Protein AF-A0A1H0LM08-F1 (afdb_monomer_lite)

InterPro domains:
  IPR018958 Knr4/Smi1-like domain [PF09346] (2-55)
  IPR037883 Knr4/Smi1-like domain superfamily [G3DSA:3.40.1580.10] (1-74)
  IPR037883 Knr4/Smi1-like domain superfamily [SSF160631] (2-68)

Radius of gyration: 22.12 Å; chains: 1; bounding box: 43×46×59 Å

Sequence (174 aa):
MIKEWDLLQNILVFNGEGNAWFVLDYSSEPPHVIYIEADSKEVIKVAASFEEFLKKLTYKELSQEYEKDSWSKEEAETIFLGQEEFLIEEVLLSYQDTEDIEWYLAKLLQLTEHSSLLVREAVAS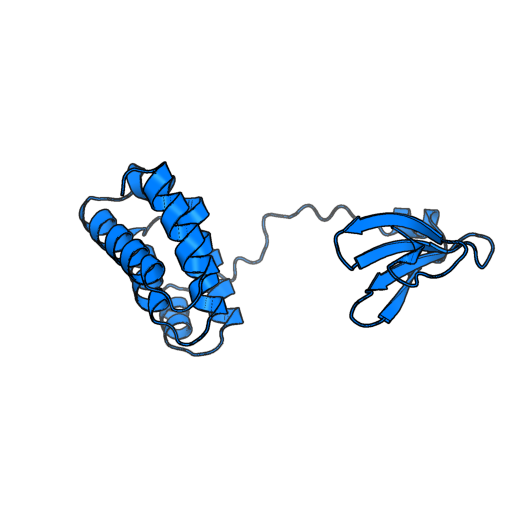VIGVKTEYFLYESPEPSLKILNGIINNLSRDKSKDIRREMKEVKEQYDL

Foldseek 3Di:
DVVVLPDDPQWDFDDDDDQKTWIFHVPDPPTFIWIAGSVVRDIGGDGPHPVRVVVPDDPPPVPVPPVLPVQDVVNLVVVLVDDPLVVVLSSLVSCLPPPPLQSSLVSLLSQLPPPDPSSVVSSLVSCLVCVVVCVVNPDPVSVVSNVSNLVSQCVDPDPVSVVSSVVSCVVPVD

Organism: Halobacillus aidingensis (NCBI:txid240303)

Structure (mmCIF, N/CA/C/O backbone):
data_AF-A0A1H0LM08-F1
#
_entry.id   AF-A0A1H0LM08-F1
#
loop_
_atom_site.group_PDB
_atom_site.id
_atom_site.type_symbol
_atom_site.label_atom_id
_atom_site.label_alt_id
_atom_site.label_comp_id
_atom_site.label_asym_id
_atom_site.label_entity_id
_atom_site.label_seq_id
_atom_site.pdbx_PDB_ins_code
_atom_site.Cartn_x
_atom_site.Cartn_y
_atom_site.Cartn_z
_atom_site.occupancy
_atom_site.B_iso_or_equiv
_atom_site.auth_seq_id
_atom_site.auth_comp_id
_atom_site.auth_asym_id
_atom_site.auth_atom_id
_atom_site.pdbx_PDB_model_num
ATOM 1 N N . MET A 1 1 ? 7.128 -26.203 -16.963 1.00 52.22 1 MET A N 1
ATOM 2 C CA . MET A 1 1 ? 7.794 -24.889 -16.878 1.00 52.22 1 MET A CA 1
ATOM 3 C C . MET A 1 1 ? 7.891 -24.209 -18.244 1.00 52.22 1 MET A C 1
ATOM 5 O O . MET A 1 1 ? 6.901 -23.599 -18.579 1.00 52.22 1 MET A O 1
ATOM 9 N N . ILE A 1 2 ? 8.909 -24.344 -19.114 1.00 51.88 2 ILE A N 1
ATOM 10 C CA . ILE A 1 2 ? 8.955 -23.545 -20.384 1.00 51.88 2 ILE A CA 1
ATOM 11 C C . ILE A 1 2 ? 7.781 -23.821 -21.360 1.00 51.88 2 ILE A C 1
ATOM 13 O O . ILE A 1 2 ? 7.297 -22.911 -22.021 1.00 51.88 2 ILE A O 1
ATOM 17 N N . LYS A 1 3 ? 7.272 -25.061 -21.424 1.00 54.06 3 LYS A N 1
ATOM 18 C CA . LYS A 1 3 ? 6.145 -25.435 -22.308 1.00 54.06 3 LYS A CA 1
ATOM 19 C C . LYS A 1 3 ? 4.774 -24.890 -21.887 1.00 54.06 3 LYS A C 1
ATOM 21 O O . LYS A 1 3 ? 3.864 -24.914 -22.703 1.00 54.06 3 LYS A O 1
ATOM 26 N N . GLU A 1 4 ? 4.606 -24.469 -20.636 1.00 54.06 4 GLU A N 1
ATOM 27 C CA . GLU A 1 4 ? 3.304 -24.008 -20.121 1.00 54.06 4 GLU A CA 1
ATOM 28 C C . GLU A 1 4 ? 2.999 -22.557 -20.517 1.00 54.06 4 GLU A C 1
ATOM 30 O O . GLU A 1 4 ? 1.843 -22.155 -20.476 1.00 54.06 4 GLU A O 1
ATOM 35 N N . TRP A 1 5 ? 4.014 -21.811 -20.964 1.00 64.88 5 TRP A N 1
ATOM 36 C CA . TRP A 1 5 ? 3.935 -20.376 -21.256 1.00 64.88 5 TRP A CA 1
ATOM 37 C C . TRP A 1 5 ? 4.063 -20.034 -22.749 1.00 64.88 5 TRP A C 1
ATOM 39 O O . TRP A 1 5 ? 4.171 -18.865 -23.091 1.00 64.88 5 TRP A O 1
ATOM 49 N N . ASP A 1 6 ? 4.082 -21.041 -23.636 1.00 66.88 6 ASP A N 1
ATOM 50 C CA . ASP A 1 6 ? 4.212 -20.878 -25.101 1.00 66.88 6 ASP A CA 1
ATOM 51 C C . ASP A 1 6 ? 5.376 -19.955 -25.532 1.00 66.88 6 ASP A C 1
ATOM 53 O O . ASP A 1 6 ? 5.289 -19.190 -26.491 1.00 66.88 6 ASP A O 1
ATOM 57 N N . LEU A 1 7 ? 6.483 -20.000 -24.784 1.00 67.81 7 LEU A N 1
ATOM 58 C CA . LEU A 1 7 ? 7.645 -19.150 -25.030 1.00 67.81 7 LEU A CA 1
ATOM 59 C C . LEU A 1 7 ? 8.371 -19.539 -26.326 1.00 67.81 7 LEU A C 1
ATOM 61 O O . LEU A 1 7 ? 8.389 -20.705 -26.735 1.00 67.81 7 LEU A O 1
ATOM 65 N N . LEU A 1 8 ? 9.026 -18.544 -26.937 1.00 70.44 8 LEU A N 1
ATOM 66 C CA . LEU A 1 8 ? 9.852 -18.709 -28.135 1.00 70.44 8 LEU A CA 1
ATOM 67 C C . LEU A 1 8 ? 10.870 -19.849 -27.960 1.00 70.44 8 LEU A C 1
ATOM 69 O O . LEU A 1 8 ? 11.456 -20.042 -26.895 1.00 70.44 8 LEU A O 1
ATOM 73 N N . GLN A 1 9 ? 11.104 -20.612 -29.028 1.00 79.88 9 GLN A N 1
ATOM 74 C CA . GLN A 1 9 ? 12.171 -21.614 -29.048 1.00 79.88 9 GLN A CA 1
ATOM 75 C C . GLN A 1 9 ? 13.537 -20.938 -29.221 1.00 79.88 9 GLN A C 1
ATOM 77 O O . GLN A 1 9 ? 13.621 -19.840 -29.759 1.00 79.88 9 GLN A O 1
ATOM 82 N N . ASN A 1 10 ? 14.610 -21.625 -28.816 1.00 87.88 10 ASN A N 1
ATOM 83 C CA . ASN A 1 10 ? 15.996 -21.140 -28.899 1.00 87.88 10 ASN A CA 1
ATOM 84 C C . ASN A 1 10 ? 16.290 -19.913 -28.025 1.00 87.88 10 ASN A C 1
ATOM 86 O O . ASN A 1 10 ? 17.084 -19.058 -28.404 1.00 87.88 10 ASN A O 1
ATOM 90 N N . ILE A 1 11 ? 15.684 -19.848 -26.840 1.00 90.06 11 ILE A N 1
ATOM 91 C CA . ILE A 1 11 ? 15.966 -18.796 -25.864 1.00 90.06 11 ILE A CA 1
ATOM 92 C C . ILE A 1 11 ? 16.648 -19.347 -24.607 1.00 90.06 11 ILE A C 1
ATOM 94 O O . ILE A 1 11 ? 16.398 -20.483 -24.199 1.00 90.06 11 ILE A O 1
ATOM 98 N N . LEU A 1 12 ? 17.474 -18.523 -23.964 1.00 91.62 12 LEU A N 1
ATOM 99 C CA . LEU A 1 12 ? 17.984 -18.743 -22.609 1.00 91.62 12 LEU A CA 1
ATOM 100 C C . LEU A 1 12 ? 17.490 -17.614 -21.705 1.00 91.62 12 LEU A C 1
ATOM 102 O O . LEU A 1 12 ? 17.895 -16.465 -21.868 1.00 91.62 12 LEU A O 1
ATOM 106 N N . VAL A 1 13 ? 16.643 -17.944 -20.733 1.00 90.88 13 VAL A N 1
ATOM 107 C CA . VAL A 1 13 ? 16.221 -16.996 -19.694 1.00 90.88 13 VAL A CA 1
ATOM 108 C C . VAL A 1 13 ? 17.381 -16.781 -18.728 1.00 90.88 13 VAL A C 1
ATOM 110 O O . VAL A 1 13 ? 17.916 -17.752 -18.193 1.00 90.88 13 VAL A O 1
ATOM 113 N N . PHE A 1 14 ? 17.767 -15.527 -18.496 1.00 92.19 14 PHE A N 1
ATOM 114 C CA . PHE A 1 14 ? 18.832 -15.193 -17.541 1.00 92.19 14 PHE A CA 1
ATOM 115 C C . PHE A 1 14 ? 18.366 -14.265 -16.414 1.00 92.19 14 PHE A C 1
ATOM 117 O O . PHE A 1 14 ? 19.070 -14.129 -15.415 1.00 92.19 14 PHE A O 1
ATOM 124 N N . ASN A 1 15 ? 17.188 -13.647 -16.544 1.00 90.62 15 ASN A N 1
ATOM 125 C CA . ASN A 1 15 ? 16.548 -12.871 -15.487 1.00 90.62 15 ASN A CA 1
ATOM 126 C C . ASN A 1 15 ? 15.032 -12.783 -15.735 1.00 90.62 15 ASN A C 1
ATOM 128 O O . ASN A 1 15 ? 14.606 -12.704 -16.884 1.00 90.62 15 ASN A O 1
ATOM 132 N N . GLY A 1 16 ? 14.226 -12.805 -14.676 1.00 86.12 16 GLY A N 1
ATOM 133 C CA . GLY A 1 16 ? 12.776 -12.622 -14.760 1.00 86.12 16 GLY A CA 1
ATOM 134 C C . GLY A 1 16 ? 12.025 -13.274 -13.603 1.00 86.12 16 GLY A C 1
ATOM 135 O O . GLY A 1 16 ? 12.542 -14.187 -12.959 1.00 86.12 16 GLY A O 1
ATOM 136 N N . GLU A 1 17 ? 10.804 -12.804 -13.367 1.00 79.81 17 GLU A N 1
ATOM 137 C CA . GLU A 1 17 ? 9.865 -13.301 -12.358 1.00 79.81 17 GLU A CA 1
ATOM 138 C C . GLU A 1 17 ? 8.433 -13.171 -12.899 1.00 79.81 17 GLU A C 1
ATOM 140 O O . GLU A 1 17 ? 8.135 -12.271 -13.685 1.00 79.81 17 GLU A O 1
ATOM 145 N N . GLY A 1 18 ? 7.540 -14.079 -12.498 1.00 83.94 18 GLY A N 1
ATOM 146 C CA . GLY A 1 18 ? 6.141 -14.038 -12.924 1.00 83.94 18 GLY A CA 1
ATOM 147 C C . GLY A 1 18 ? 5.999 -14.196 -14.437 1.00 83.94 18 GLY A C 1
ATOM 148 O O . GLY A 1 18 ? 6.413 -15.223 -14.968 1.00 83.94 18 GLY A O 1
ATOM 149 N N . ASN A 1 19 ? 5.421 -13.183 -15.091 1.00 85.06 19 ASN A N 1
ATOM 150 C CA . ASN A 1 19 ? 5.077 -13.167 -16.519 1.00 85.06 19 ASN A CA 1
ATOM 151 C C . ASN A 1 19 ? 6.078 -12.377 -17.387 1.00 85.06 19 ASN A C 1
ATOM 153 O O . ASN A 1 19 ? 5.875 -12.251 -18.593 1.00 85.06 19 ASN A O 1
ATOM 157 N N . ALA A 1 20 ? 7.174 -11.888 -16.794 1.00 89.94 20 ALA A N 1
ATOM 158 C CA . ALA A 1 20 ? 8.137 -11.007 -17.444 1.00 89.94 20 ALA A CA 1
ATOM 159 C C . ALA A 1 20 ? 9.567 -11.561 -17.380 1.00 89.94 20 ALA A C 1
ATOM 161 O O . ALA A 1 20 ? 10.082 -11.867 -16.299 1.00 89.94 20 ALA A O 1
ATOM 162 N N . TRP A 1 21 ? 10.255 -11.636 -18.526 1.00 92.62 21 TRP A N 1
ATOM 163 C CA . TRP A 1 21 ? 11.616 -12.185 -18.594 1.00 92.62 21 TRP A CA 1
ATOM 164 C C . TRP A 1 21 ? 12.538 -11.438 -19.553 1.00 92.62 21 TRP A C 1
ATOM 166 O O . TRP A 1 21 ? 12.173 -11.127 -20.684 1.00 92.62 21 TRP A O 1
ATOM 176 N N . PHE A 1 22 ? 13.793 -11.269 -19.136 1.00 94.19 22 PHE A N 1
ATOM 177 C CA . PHE A 1 22 ? 14.918 -11.012 -20.026 1.00 94.19 22 PHE A CA 1
ATOM 178 C C . PHE A 1 22 ? 15.540 -12.330 -20.482 1.00 94.19 22 PHE A C 1
ATOM 180 O O . PHE A 1 22 ? 15.921 -13.194 -19.677 1.00 94.19 22 PHE A O 1
ATOM 187 N N . VAL A 1 23 ? 15.679 -12.474 -21.797 1.00 94.62 23 VAL A N 1
ATOM 188 C CA . VAL A 1 23 ? 16.182 -13.700 -22.414 1.00 94.62 23 VAL A CA 1
ATOM 189 C C . VAL A 1 23 ? 17.213 -13.394 -23.497 1.00 94.62 23 VAL A C 1
ATOM 191 O O . VAL A 1 23 ? 17.195 -12.340 -24.135 1.00 94.62 23 VAL A O 1
ATOM 194 N N . LEU A 1 24 ? 18.127 -14.338 -23.702 1.00 95.38 24 LEU A N 1
ATOM 195 C CA . LEU A 1 24 ? 18.995 -14.392 -24.870 1.00 95.38 24 LEU A CA 1
ATOM 196 C C . LEU A 1 24 ? 18.285 -15.170 -25.969 1.00 95.38 24 LEU A C 1
ATOM 198 O O . LEU A 1 24 ? 17.961 -16.336 -25.767 1.00 95.38 24 LEU A O 1
ATOM 202 N N . ASP A 1 25 ? 18.069 -14.534 -27.113 1.00 94.25 25 ASP A N 1
ATOM 203 C CA . ASP A 1 25 ? 17.498 -15.141 -28.309 1.00 94.25 25 ASP A CA 1
ATOM 204 C C . ASP A 1 25 ? 18.608 -15.613 -29.258 1.00 94.25 25 ASP A C 1
ATOM 206 O O . ASP A 1 25 ? 19.362 -14.805 -29.808 1.00 94.25 25 ASP A O 1
ATOM 210 N N . TYR A 1 26 ? 18.691 -16.931 -29.450 1.00 93.25 26 TYR A N 1
ATOM 211 C CA . TYR A 1 26 ? 19.644 -17.609 -30.332 1.00 93.25 26 TYR A CA 1
ATOM 212 C C . TYR A 1 26 ? 19.095 -17.841 -31.747 1.00 93.25 26 TYR A C 1
ATOM 214 O O . TYR A 1 26 ? 19.659 -18.630 -32.506 1.00 93.25 26 TYR A O 1
ATOM 222 N N . SER A 1 27 ? 18.014 -17.162 -32.142 1.00 89.31 27 SER A N 1
ATOM 223 C CA . SER A 1 27 ? 17.527 -17.170 -33.527 1.00 89.31 27 SER A CA 1
ATOM 224 C C . SER A 1 27 ? 18.538 -16.592 -34.536 1.00 89.31 27 SER A C 1
ATOM 226 O O . SER A 1 27 ? 18.419 -16.835 -35.739 1.00 89.31 27 SER A O 1
ATOM 228 N N . SER A 1 28 ? 19.560 -15.871 -34.060 1.00 85.00 28 SER A N 1
ATOM 229 C CA . SER A 1 28 ? 20.660 -15.310 -34.851 1.00 85.00 28 SER A CA 1
ATOM 230 C C . SER A 1 28 ? 21.986 -15.296 -34.081 1.00 85.00 28 SER A C 1
ATOM 232 O O . SER A 1 28 ? 22.000 -15.425 -32.858 1.00 85.00 28 SER A O 1
ATOM 234 N N . GLU A 1 29 ? 23.097 -15.065 -34.788 1.00 88.81 29 GLU A N 1
ATOM 235 C CA . GLU A 1 29 ? 24.437 -14.948 -34.203 1.00 88.81 29 GLU A CA 1
ATOM 236 C C . GLU A 1 29 ? 25.041 -13.547 -34.456 1.00 88.81 29 GLU A C 1
ATOM 238 O O . GLU A 1 29 ? 25.075 -13.112 -35.612 1.00 88.81 29 GLU A O 1
ATOM 243 N N . PRO A 1 30 ? 25.523 -12.826 -33.418 1.00 87.88 30 PRO A N 1
ATOM 244 C CA . PRO A 1 30 ? 25.469 -13.177 -31.992 1.00 87.88 30 PRO A CA 1
ATOM 245 C C . PRO A 1 30 ? 24.027 -13.151 -31.436 1.00 87.88 30 PRO A C 1
ATOM 247 O O . PRO A 1 30 ? 23.164 -12.490 -32.018 1.00 87.88 30 PRO A O 1
ATOM 250 N N . PRO A 1 31 ? 23.747 -13.854 -30.320 1.00 94.12 31 PRO A N 1
ATOM 251 C CA . PRO A 1 31 ? 22.416 -13.861 -29.724 1.00 94.12 31 PRO A CA 1
ATOM 252 C C . PRO A 1 31 ? 22.027 -12.464 -29.233 1.00 94.12 31 PRO A C 1
ATOM 254 O O . PRO A 1 31 ? 22.825 -11.762 -28.602 1.00 94.12 31 PRO A O 1
ATOM 257 N N . HIS A 1 32 ? 20.786 -12.077 -29.508 1.00 95.44 32 HIS A N 1
ATOM 258 C CA . HIS A 1 32 ? 20.221 -10.794 -29.099 1.00 95.44 32 HIS A CA 1
ATOM 259 C C . HIS A 1 32 ? 19.634 -10.885 -27.686 1.00 95.44 32 HIS A C 1
ATOM 261 O O . HIS A 1 32 ? 19.201 -11.953 -27.264 1.00 95.44 32 HIS A O 1
ATOM 267 N N . VAL A 1 33 ? 19.562 -9.764 -26.965 1.00 96.69 33 VAL A N 1
ATOM 268 C CA . VAL A 1 33 ? 18.804 -9.701 -25.704 1.00 96.69 33 VAL A CA 1
ATOM 269 C C . VAL A 1 33 ? 17.411 -9.168 -26.004 1.00 96.69 33 VAL A C 1
ATOM 271 O O . VAL A 1 33 ? 17.281 -8.085 -26.585 1.00 96.69 33 VAL A O 1
ATOM 274 N N . ILE A 1 34 ? 16.384 -9.910 -25.598 1.00 95.12 34 ILE A N 1
ATOM 275 C CA . ILE A 1 34 ? 14.983 -9.503 -25.712 1.00 95.12 34 ILE A CA 1
ATOM 276 C C . ILE A 1 34 ? 14.299 -9.555 -24.343 1.00 95.12 34 ILE A C 1
ATOM 278 O O . ILE A 1 34 ? 14.711 -10.305 -23.456 1.00 95.12 34 ILE A O 1
ATOM 282 N N . TYR A 1 35 ? 13.261 -8.747 -24.189 1.00 94.50 35 TYR A N 1
ATOM 283 C CA . TYR A 1 35 ? 12.337 -8.780 -23.064 1.00 94.50 35 TYR A CA 1
ATOM 284 C C . TYR A 1 35 ? 10.997 -9.335 -23.547 1.00 94.50 35 TYR A C 1
ATOM 286 O O . TYR A 1 35 ? 10.535 -8.953 -24.625 1.00 94.50 35 TYR A O 1
ATOM 294 N N . ILE A 1 36 ? 10.417 -10.255 -22.781 1.00 91.88 36 ILE A N 1
ATOM 295 C CA . ILE A 1 36 ? 9.143 -10.912 -23.074 1.00 91.88 36 ILE A CA 1
ATOM 296 C C . ILE A 1 36 ? 8.186 -10.628 -21.921 1.00 91.88 36 ILE A C 1
ATOM 298 O O . ILE A 1 36 ? 8.513 -10.956 -20.782 1.00 91.88 36 ILE A O 1
ATOM 302 N N . GLU A 1 37 ? 7.010 -10.093 -22.240 1.00 91.00 37 GLU A N 1
ATOM 303 C CA . GLU A 1 37 ? 5.872 -9.962 -21.325 1.00 91.00 37 GLU A CA 1
ATOM 304 C C . GLU A 1 37 ? 4.752 -10.903 -21.795 1.00 91.00 37 GLU A C 1
ATOM 306 O O . GLU A 1 37 ? 4.172 -10.712 -22.869 1.00 91.00 37 GLU A O 1
ATOM 311 N N . ALA A 1 38 ? 4.480 -11.966 -21.035 1.00 82.06 38 ALA A N 1
ATOM 312 C CA . ALA A 1 38 ? 3.551 -13.023 -21.441 1.00 82.06 38 ALA A CA 1
ATOM 313 C C . ALA A 1 38 ? 2.095 -12.550 -21.496 1.00 82.06 38 ALA A C 1
ATOM 315 O O . ALA A 1 38 ? 1.357 -13.000 -22.379 1.00 82.06 38 ALA A O 1
ATOM 316 N N . ASP A 1 39 ? 1.683 -11.643 -20.607 1.00 82.81 39 ASP A N 1
ATOM 317 C CA . ASP A 1 39 ? 0.283 -11.208 -20.530 1.00 82.81 39 ASP A CA 1
ATOM 318 C C . ASP A 1 39 ? -0.109 -10.350 -21.739 1.00 82.81 39 ASP A C 1
ATOM 320 O O . ASP A 1 39 ? -1.170 -10.543 -22.341 1.00 82.81 39 ASP A O 1
ATOM 324 N N . SER A 1 40 ? 0.775 -9.435 -22.145 1.00 85.25 40 SER A N 1
ATOM 325 C CA . SER A 1 40 ? 0.583 -8.577 -23.320 1.00 85.25 40 SER A CA 1
ATOM 326 C C . SER A 1 40 ? 1.071 -9.217 -24.625 1.00 85.25 40 SER A C 1
ATOM 328 O O . SER A 1 40 ? 0.745 -8.725 -25.708 1.00 85.25 40 SER A O 1
ATOM 330 N N . LYS A 1 41 ? 1.829 -10.320 -24.538 1.00 82.50 41 LYS A N 1
ATOM 331 C CA . LYS A 1 41 ? 2.572 -10.950 -25.645 1.00 82.50 41 LYS A CA 1
ATOM 332 C C . LYS A 1 41 ? 3.567 -10.004 -26.315 1.00 82.50 41 LYS A C 1
ATOM 334 O O . LYS A 1 41 ? 3.870 -10.148 -27.503 1.00 82.50 41 LYS A O 1
ATOM 339 N N . GLU A 1 42 ? 4.055 -9.021 -25.571 1.00 87.62 42 GLU A N 1
ATOM 340 C CA . GLU A 1 42 ? 5.020 -8.063 -26.078 1.00 87.62 42 GLU A CA 1
ATOM 341 C C . GLU A 1 42 ? 6.423 -8.675 -26.089 1.00 87.62 42 GLU A C 1
ATOM 343 O O . GLU A 1 42 ? 6.856 -9.319 -25.132 1.00 87.62 42 GLU A O 1
ATOM 348 N N . VAL A 1 43 ? 7.136 -8.469 -27.198 1.00 91.25 43 VAL A N 1
ATOM 349 C CA . VAL A 1 43 ? 8.534 -8.876 -27.355 1.00 91.25 43 VAL A CA 1
ATOM 350 C C . VAL A 1 43 ? 9.342 -7.666 -27.794 1.00 91.25 43 VAL A C 1
ATOM 352 O O . VAL A 1 43 ? 9.186 -7.167 -28.910 1.00 91.25 43 VAL A O 1
ATOM 355 N N . ILE A 1 44 ? 10.227 -7.204 -26.916 1.00 93.69 44 ILE A N 1
ATOM 356 C CA . ILE A 1 44 ? 11.027 -5.995 -27.121 1.00 93.69 44 ILE A CA 1
ATOM 357 C C . ILE A 1 44 ? 12.481 -6.394 -27.336 1.00 93.69 44 ILE A C 1
ATOM 359 O O . ILE A 1 44 ? 13.074 -7.085 -26.509 1.00 93.69 44 ILE A O 1
ATOM 363 N N . LYS A 1 45 ? 13.101 -5.921 -28.422 1.00 94.06 45 LYS A N 1
ATOM 364 C CA . LYS A 1 45 ? 14.550 -6.063 -28.611 1.00 94.06 45 LYS A CA 1
ATOM 365 C C . LYS A 1 45 ? 15.286 -5.043 -27.742 1.00 94.06 45 LYS A C 1
ATOM 367 O O . LYS A 1 45 ? 15.202 -3.845 -27.991 1.0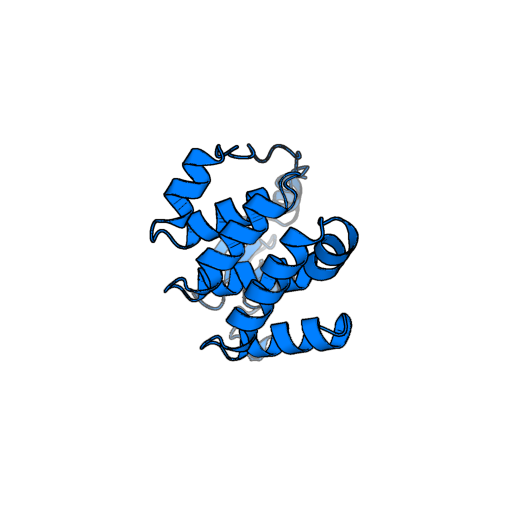0 94.06 45 LYS A O 1
ATOM 372 N N . VAL A 1 46 ? 16.038 -5.529 -26.758 1.00 95.50 46 VAL A N 1
ATOM 373 C CA . VAL A 1 46 ? 16.729 -4.705 -25.751 1.00 95.50 46 VAL A CA 1
ATOM 374 C C . VAL A 1 46 ? 18.156 -4.369 -26.192 1.00 95.50 46 VAL A C 1
ATOM 376 O O . VAL A 1 46 ? 18.612 -3.232 -26.050 1.00 95.50 46 VAL A O 1
ATOM 379 N N . ALA A 1 47 ? 18.878 -5.343 -26.751 1.00 96.06 47 ALA A N 1
ATOM 380 C CA . ALA A 1 47 ? 20.257 -5.153 -27.205 1.00 96.06 47 ALA A CA 1
ATOM 381 C C . ALA A 1 47 ? 20.628 -6.091 -28.358 1.00 96.06 47 ALA A C 1
ATOM 383 O O . ALA A 1 47 ? 20.050 -7.173 -28.511 1.00 96.06 47 ALA A O 1
ATOM 384 N N . ALA A 1 48 ? 21.618 -5.692 -29.166 1.00 95.44 48 ALA A N 1
ATOM 385 C CA . ALA A 1 48 ? 22.104 -6.502 -30.274 1.00 95.44 48 ALA A CA 1
ATOM 386 C C . ALA A 1 48 ? 23.062 -7.634 -29.830 1.00 95.44 48 ALA A C 1
ATOM 388 O O . ALA A 1 48 ? 23.389 -8.521 -30.612 1.00 95.44 48 ALA A O 1
ATOM 389 N N . SER A 1 49 ? 23.528 -7.616 -28.584 1.00 95.06 49 SER A N 1
ATOM 390 C CA . SER A 1 49 ? 24.312 -8.696 -27.987 1.00 95.06 49 SER A CA 1
ATOM 391 C C . SER A 1 49 ? 24.258 -8.621 -26.465 1.00 95.06 49 SER A C 1
ATOM 393 O O . SER A 1 49 ? 23.909 -7.582 -25.896 1.00 95.06 49 SER A O 1
ATOM 395 N N . PHE A 1 50 ? 24.656 -9.702 -25.788 1.00 94.38 50 PHE A N 1
ATOM 396 C CA . PHE A 1 50 ? 24.807 -9.677 -24.331 1.00 94.38 50 PHE A CA 1
ATOM 397 C C . PHE A 1 50 ? 25.867 -8.661 -23.877 1.00 94.38 50 PHE A C 1
ATOM 399 O O . PHE A 1 50 ? 25.689 -7.983 -22.873 1.00 94.38 50 PHE A O 1
ATOM 406 N N . GLU A 1 51 ? 26.946 -8.490 -24.643 1.00 94.75 51 GLU A N 1
ATOM 407 C CA . GLU A 1 51 ? 27.980 -7.497 -24.336 1.00 94.75 51 GLU A CA 1
ATOM 408 C C . GLU A 1 51 ? 27.441 -6.060 -24.422 1.00 94.75 51 GLU A C 1
ATOM 410 O O . GLU A 1 51 ? 27.729 -5.235 -23.556 1.00 94.75 51 GLU A O 1
ATOM 415 N N . GLU A 1 52 ? 26.637 -5.751 -25.445 1.00 94.94 52 GLU A N 1
ATOM 416 C CA . GLU A 1 52 ? 25.994 -4.440 -25.567 1.00 94.94 52 GLU A CA 1
ATOM 417 C C . GLU A 1 52 ? 25.002 -4.202 -24.424 1.00 94.94 52 GLU A C 1
ATOM 419 O O . GLU A 1 52 ? 24.960 -3.103 -23.871 1.00 94.94 52 GLU A O 1
ATOM 424 N N . PHE A 1 53 ? 24.244 -5.232 -24.039 1.00 94.88 53 PHE A N 1
ATOM 425 C CA . PHE A 1 53 ? 23.361 -5.174 -22.880 1.00 94.88 53 PHE A CA 1
ATOM 426 C C . PHE A 1 53 ? 24.137 -4.810 -21.610 1.00 94.88 53 PHE A C 1
ATOM 428 O O . PHE A 1 53 ? 23.803 -3.819 -20.966 1.00 94.88 53 PHE A O 1
ATOM 435 N N . LEU A 1 54 ? 25.226 -5.525 -21.304 1.00 93.44 54 LEU A N 1
ATOM 436 C CA . LEU A 1 54 ? 26.064 -5.245 -20.132 1.00 93.44 54 LEU A CA 1
ATOM 437 C C . LEU A 1 54 ? 26.659 -3.829 -20.151 1.00 93.44 54 LEU A C 1
ATOM 439 O O . LEU A 1 54 ? 26.737 -3.190 -19.109 1.00 93.44 54 LEU A O 1
ATOM 443 N N . LYS A 1 55 ? 27.043 -3.308 -21.323 1.00 92.88 55 LYS A N 1
ATOM 444 C CA . LYS A 1 55 ? 27.547 -1.929 -21.469 1.00 92.88 55 LYS A CA 1
ATOM 445 C C . LYS A 1 55 ? 26.490 -0.863 -21.175 1.00 92.88 55 LYS A C 1
ATOM 447 O O . LYS A 1 55 ? 26.848 0.246 -20.791 1.00 92.88 55 LYS A O 1
ATOM 452 N N . LYS A 1 56 ? 25.212 -1.183 -21.390 1.00 87.62 56 LYS A N 1
ATOM 453 C CA . LYS A 1 56 ? 24.072 -0.304 -21.092 1.00 87.62 56 LYS A CA 1
ATOM 454 C C . LYS A 1 56 ? 23.531 -0.490 -19.678 1.00 87.62 56 LYS A C 1
ATOM 456 O O . LYS A 1 56 ? 22.754 0.352 -19.235 1.00 87.62 56 LYS A O 1
ATOM 461 N N . LEU A 1 57 ? 23.921 -1.555 -18.975 1.00 87.88 57 LEU A N 1
ATOM 462 C CA . LEU A 1 57 ? 23.588 -1.715 -17.566 1.00 87.88 57 LEU A CA 1
ATOM 463 C C . LEU A 1 57 ? 24.308 -0.638 -16.766 1.00 87.88 57 LEU A C 1
ATOM 465 O O . LEU A 1 57 ? 25.501 -0.716 -16.480 1.00 87.88 57 LEU A O 1
ATOM 469 N N . THR A 1 58 ? 23.556 0.380 -16.390 1.00 80.44 58 THR A N 1
ATOM 470 C CA . THR A 1 58 ? 24.004 1.369 -15.428 1.00 80.44 58 THR A CA 1
ATOM 471 C C . THR A 1 58 ? 23.520 0.941 -14.059 1.00 80.44 58 THR A C 1
ATOM 473 O O . THR A 1 58 ? 22.329 0.680 -13.875 1.00 80.44 58 THR A O 1
ATOM 476 N N . TYR A 1 59 ? 24.420 0.924 -13.081 1.00 71.81 59 TYR A N 1
ATOM 477 C CA . TYR A 1 59 ? 23.988 1.004 -11.698 1.00 71.81 59 TYR A CA 1
ATOM 478 C C . TYR A 1 59 ? 23.397 2.398 -11.517 1.00 71.81 59 TYR A C 1
ATOM 480 O O . TYR A 1 59 ? 24.122 3.385 -11.399 1.00 71.81 59 TYR A O 1
ATOM 488 N N . LYS A 1 60 ? 22.070 2.490 -11.570 1.00 56.84 60 LYS A N 1
ATOM 489 C CA . LYS A 1 60 ? 21.410 3.584 -10.885 1.00 56.84 60 LYS A CA 1
ATOM 490 C C . LYS A 1 60 ? 21.625 3.238 -9.418 1.00 56.84 60 LYS A C 1
ATOM 492 O O . LYS A 1 60 ? 20.970 2.331 -8.908 1.00 56.84 60 LYS A O 1
ATOM 497 N N . GLU A 1 61 ? 22.580 3.906 -8.758 1.00 44.50 61 GLU A N 1
ATOM 498 C CA . GLU A 1 61 ? 22.384 4.136 -7.329 1.00 44.50 61 GLU A CA 1
ATOM 499 C C . GLU A 1 61 ? 20.939 4.597 -7.251 1.00 44.50 61 GLU A C 1
ATOM 501 O O . GLU A 1 61 ? 20.559 5.521 -7.978 1.00 44.50 61 GLU A O 1
ATOM 506 N N . LEU A 1 62 ? 20.109 3.916 -6.463 1.00 44.88 62 LEU A N 1
ATOM 507 C CA . LEU A 1 62 ? 18.930 4.569 -5.929 1.00 44.88 62 LEU A CA 1
ATOM 508 C C . LEU A 1 62 ? 19.500 5.719 -5.095 1.00 44.88 62 LEU A C 1
ATOM 510 O O . LEU A 1 62 ? 19.628 5.611 -3.879 1.00 44.88 62 LEU A O 1
ATOM 514 N N . SER A 1 63 ? 19.968 6.775 -5.772 1.00 41.22 63 SER A N 1
ATOM 515 C CA . SER A 1 63 ? 20.186 8.069 -5.195 1.00 41.22 63 SER A CA 1
ATOM 516 C C . SER A 1 63 ? 18.887 8.279 -4.466 1.00 41.22 63 SER A C 1
ATOM 518 O O . SER A 1 63 ? 17.811 8.234 -5.062 1.00 41.22 63 SER A O 1
ATOM 520 N N . GLN A 1 64 ? 18.991 8.418 -3.157 1.00 39.09 64 GLN A N 1
ATOM 521 C CA . GLN A 1 64 ? 17.868 8.727 -2.289 1.00 39.09 64 GLN A CA 1
ATOM 522 C C . GLN A 1 64 ? 17.190 10.053 -2.692 1.00 39.09 64 GLN A C 1
ATOM 524 O O . GLN A 1 64 ? 16.243 10.476 -2.052 1.00 39.09 64 GLN A O 1
ATOM 529 N N . GLU A 1 65 ? 17.641 10.681 -3.777 1.00 37.62 65 GLU A N 1
ATOM 530 C CA . GLU A 1 65 ? 16.865 11.499 -4.694 1.00 37.62 65 GLU A CA 1
ATOM 531 C C . GLU A 1 65 ? 15.964 10.629 -5.607 1.00 37.62 65 GLU A C 1
ATOM 533 O O . GLU A 1 65 ? 16.124 10.579 -6.828 1.00 37.62 65 GLU A O 1
ATOM 538 N N . TYR A 1 66 ? 14.939 9.992 -5.035 1.00 44.97 66 TYR A N 1
ATOM 539 C CA . TYR A 1 66 ? 13.638 10.382 -5.571 1.00 44.97 66 TYR A CA 1
ATOM 540 C C . TYR A 1 66 ? 13.588 11.877 -5.265 1.00 44.97 66 TYR A C 1
ATOM 542 O O . TYR A 1 66 ? 13.899 12.256 -4.131 1.00 44.97 66 TYR A O 1
ATOM 550 N N . GLU A 1 67 ? 13.269 12.748 -6.222 1.00 42.91 67 GLU A N 1
ATOM 551 C CA . GLU A 1 67 ? 12.577 13.959 -5.793 1.00 42.91 67 GLU A CA 1
ATOM 552 C C . GLU A 1 67 ? 11.443 13.409 -4.932 1.00 42.91 67 GLU A C 1
ATOM 554 O O . GLU A 1 67 ? 10.529 12.761 -5.432 1.00 42.91 67 GLU A O 1
ATOM 559 N N . LYS A 1 68 ? 11.613 13.468 -3.604 1.00 50.69 68 LYS A N 1
ATOM 560 C CA . LYS A 1 68 ? 10.517 13.322 -2.680 1.00 50.69 68 LYS A CA 1
ATOM 561 C C . LYS A 1 68 ? 9.687 14.489 -3.140 1.00 50.69 68 LYS A C 1
ATOM 563 O O . LYS A 1 68 ? 10.036 15.619 -2.796 1.00 50.69 68 LYS A O 1
ATOM 568 N N . ASP A 1 69 ? 8.729 14.227 -4.025 1.00 51.25 69 ASP A N 1
ATOM 569 C CA . ASP A 1 69 ? 7.637 15.132 -4.281 1.00 51.25 69 ASP A CA 1
ATOM 570 C C . ASP A 1 69 ? 7.131 15.392 -2.876 1.00 51.25 69 ASP A C 1
ATOM 572 O O . ASP A 1 69 ? 6.590 14.534 -2.182 1.00 51.25 69 ASP A O 1
ATOM 576 N N . SER A 1 70 ? 7.607 16.495 -2.313 1.00 71.50 70 SER A N 1
ATOM 577 C CA . SER A 1 70 ? 7.471 16.752 -0.898 1.00 71.50 70 SER A CA 1
ATOM 578 C C . SER A 1 70 ? 6.136 17.433 -0.825 1.00 71.50 70 SER A C 1
ATOM 580 O O . SER A 1 70 ? 6.082 18.642 -0.609 1.00 71.50 70 SER A O 1
ATOM 582 N N . TRP A 1 71 ? 5.078 16.659 -1.079 1.00 88.06 71 TRP A N 1
ATOM 583 C CA . TRP A 1 71 ? 3.716 17.107 -0.891 1.00 88.06 71 TRP A CA 1
ATOM 584 C C . TRP A 1 71 ? 3.663 17.712 0.498 1.00 88.06 71 TRP A C 1
ATOM 586 O O . TRP A 1 71 ? 4.031 17.061 1.474 1.00 88.06 71 TRP A O 1
ATOM 596 N N . SER A 1 72 ? 3.258 18.966 0.598 1.00 93.31 72 SER A N 1
ATOM 597 C CA . SER A 1 72 ? 2.880 19.560 1.873 1.00 93.31 72 SER A CA 1
ATOM 598 C C . SER A 1 72 ? 1.729 18.760 2.492 1.00 93.31 72 SER A C 1
ATOM 600 O O . SER A 1 72 ? 1.032 18.004 1.803 1.00 93.31 72 SER A O 1
ATOM 602 N N . LYS A 1 73 ? 1.497 18.905 3.801 1.00 94.81 73 LYS A N 1
ATOM 603 C CA . LYS A 1 73 ? 0.358 18.226 4.439 1.00 94.81 73 LYS A CA 1
ATOM 604 C C . LYS A 1 73 ? -0.959 18.699 3.834 1.00 94.81 73 LYS A C 1
ATOM 606 O O . LYS A 1 73 ? -1.873 17.901 3.679 1.00 94.81 73 LYS A O 1
ATOM 611 N N . GLU A 1 74 ? -1.040 19.965 3.445 1.00 95.12 74 GLU A N 1
ATOM 612 C CA . GLU A 1 74 ? -2.207 20.567 2.809 1.00 95.12 74 GLU A CA 1
ATOM 613 C C . GLU A 1 74 ? -2.492 19.955 1.425 1.00 95.12 74 GLU A C 1
ATOM 615 O O . GLU A 1 74 ? -3.645 19.663 1.090 1.00 95.12 74 GLU A O 1
ATOM 620 N N . GLU A 1 75 ? -1.448 19.710 0.628 1.00 95.94 75 GLU A N 1
ATOM 621 C CA . GLU A 1 75 ? -1.568 19.006 -0.655 1.00 95.94 75 GLU A CA 1
ATOM 622 C C . GLU A 1 75 ? -1.985 17.553 -0.448 1.00 95.94 75 GLU A C 1
ATOM 624 O O . GLU A 1 75 ? -2.935 17.098 -1.084 1.00 95.94 75 GLU A O 1
ATOM 629 N N . ALA A 1 76 ? -1.347 16.851 0.492 1.00 96.25 76 ALA A N 1
ATOM 630 C CA . ALA A 1 76 ? -1.695 15.472 0.813 1.00 96.25 76 ALA A CA 1
ATOM 631 C C . ALA A 1 76 ? -3.155 15.344 1.270 1.00 96.25 76 ALA A C 1
ATOM 633 O O . ALA A 1 76 ? -3.881 14.465 0.816 1.00 96.25 76 ALA A O 1
ATOM 634 N N . GLU A 1 77 ? -3.628 16.261 2.113 1.00 96.88 77 GLU A N 1
ATOM 635 C CA . GLU A 1 77 ? -5.023 16.301 2.550 1.00 96.88 77 GLU A CA 1
ATOM 636 C C . GLU A 1 77 ? -5.998 16.536 1.401 1.00 96.88 77 GLU A C 1
ATOM 638 O O . GLU A 1 77 ? -7.050 15.899 1.349 1.00 96.88 77 GLU A O 1
ATOM 643 N N . THR A 1 78 ? -5.640 17.412 0.463 1.00 96.75 78 THR A N 1
ATOM 644 C CA . THR A 1 78 ? -6.443 17.648 -0.740 1.00 96.75 78 THR A CA 1
ATOM 645 C C . THR A 1 78 ? -6.512 16.387 -1.603 1.00 96.75 78 THR A C 1
ATOM 647 O O . THR A 1 78 ? -7.589 16.021 -2.072 1.00 96.75 78 THR A O 1
ATOM 650 N N . ILE A 1 79 ? -5.388 15.685 -1.757 1.00 97.19 79 ILE A N 1
ATOM 651 C CA . ILE A 1 79 ? -5.284 14.441 -2.527 1.00 97.19 79 ILE A CA 1
ATOM 652 C C . ILE A 1 79 ? -6.099 13.317 -1.875 1.00 97.19 79 ILE A C 1
ATOM 654 O O . ILE A 1 79 ? -6.884 12.664 -2.559 1.00 97.19 79 ILE A O 1
ATOM 658 N N . PHE A 1 80 ? -6.011 13.140 -0.554 1.00 96.94 80 PHE A N 1
ATOM 659 C CA . PHE A 1 80 ? -6.765 12.117 0.187 1.00 96.94 80 PHE A C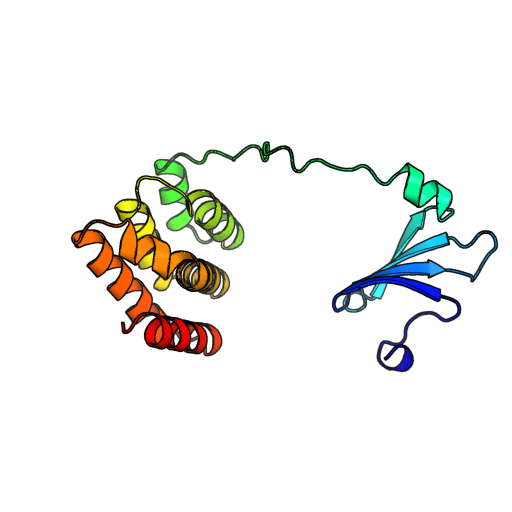A 1
ATOM 660 C C . PHE A 1 80 ? -8.288 12.332 0.187 1.00 96.94 80 PHE A C 1
ATOM 662 O O . PHE A 1 80 ? -9.040 11.402 0.480 1.00 96.94 80 PHE A O 1
ATOM 669 N N . LEU A 1 81 ? -8.762 13.541 -0.132 1.00 94.88 81 LEU A N 1
ATOM 670 C CA . LEU A 1 81 ? -10.183 13.836 -0.363 1.00 94.88 81 LEU A CA 1
ATOM 671 C C . LEU A 1 81 ? -10.622 13.588 -1.816 1.00 94.88 81 LEU A C 1
ATOM 673 O O . LEU A 1 81 ? -11.822 13.590 -2.102 1.00 94.88 81 LEU A O 1
ATOM 677 N N . GLY A 1 82 ? -9.666 13.417 -2.728 1.00 92.56 82 GLY A N 1
ATOM 678 C CA . GLY A 1 82 ? -9.890 13.176 -4.147 1.00 92.56 82 GLY A CA 1
ATOM 679 C C . GLY A 1 82 ? -10.338 11.747 -4.456 1.00 92.56 82 GLY A C 1
ATOM 680 O O . GLY A 1 82 ? -10.784 11.003 -3.588 1.00 92.56 82 GLY A O 1
ATOM 681 N N . GLN A 1 83 ? -10.262 11.374 -5.734 1.00 92.44 83 GLN A N 1
ATOM 682 C CA . GLN A 1 83 ? -10.583 10.024 -6.229 1.00 92.44 83 GLN A CA 1
ATOM 683 C C . GLN A 1 83 ? -9.467 9.452 -7.123 1.00 92.44 83 GLN A C 1
ATOM 685 O O . GLN A 1 83 ? -9.648 8.404 -7.734 1.00 92.44 83 GLN A O 1
ATOM 690 N N . GLU A 1 84 ? -8.324 10.138 -7.237 1.00 95.25 84 GLU A N 1
ATOM 691 C CA . GLU A 1 84 ? -7.187 9.676 -8.039 1.00 95.25 84 GLU A CA 1
ATOM 692 C C . GLU A 1 84 ? -6.402 8.617 -7.263 1.00 95.25 84 GLU A C 1
ATOM 694 O O . GLU A 1 84 ? -5.493 8.920 -6.501 1.00 95.25 84 GLU A O 1
ATOM 699 N N . GLU A 1 85 ? -6.806 7.360 -7.430 1.00 96.44 85 GLU A N 1
ATOM 700 C CA . GLU A 1 85 ? -6.403 6.232 -6.579 1.00 96.44 85 GLU A CA 1
ATOM 701 C C . GLU A 1 85 ? -4.882 6.018 -6.526 1.00 96.44 85 GLU A C 1
ATOM 703 O O . GLU A 1 85 ? -4.333 5.843 -5.442 1.00 96.44 85 GLU A O 1
ATOM 708 N N . PHE A 1 86 ? -4.202 6.102 -7.674 1.00 93.25 86 PHE A N 1
ATOM 709 C CA . PHE A 1 86 ? -2.742 5.965 -7.757 1.00 93.25 86 PHE A CA 1
ATOM 710 C C . PHE A 1 86 ? -2.006 7.117 -7.071 1.00 93.25 86 PHE A C 1
ATOM 712 O O . PHE A 1 86 ? -1.026 6.887 -6.373 1.00 93.25 86 PHE A O 1
ATOM 719 N N . LEU A 1 87 ? -2.505 8.348 -7.217 1.00 95.06 87 LEU A N 1
ATOM 720 C CA . LEU A 1 87 ? -1.919 9.507 -6.548 1.00 95.06 87 LEU A CA 1
ATOM 721 C C . LEU A 1 87 ? -2.138 9.428 -5.030 1.00 95.06 87 LEU A C 1
ATOM 723 O O . LEU A 1 87 ? -1.253 9.764 -4.252 1.00 95.06 87 LEU A O 1
ATOM 727 N N . ILE A 1 88 ? -3.303 8.942 -4.592 1.00 97.31 88 ILE A N 1
ATOM 728 C CA . ILE A 1 88 ? -3.577 8.690 -3.173 1.00 97.31 88 ILE A CA 1
ATOM 729 C C . ILE A 1 88 ? -2.598 7.656 -2.609 1.00 97.31 88 ILE A C 1
ATOM 731 O O . ILE A 1 88 ? -2.045 7.888 -1.537 1.00 97.31 88 ILE A O 1
ATOM 735 N N . GLU A 1 89 ? -2.383 6.536 -3.304 1.00 95.75 89 GLU A N 1
ATOM 736 C CA . GLU A 1 89 ? -1.415 5.509 -2.898 1.00 95.75 89 GLU A CA 1
ATOM 737 C C . GLU A 1 89 ? 0.006 6.079 -2.813 1.00 95.75 89 GLU A C 1
ATOM 739 O O . GLU A 1 89 ? 0.673 5.913 -1.793 1.00 95.75 89 GLU A O 1
ATOM 744 N N . GLU A 1 90 ? 0.445 6.801 -3.842 1.00 94.25 90 GLU A N 1
ATOM 745 C CA . GLU A 1 90 ? 1.777 7.402 -3.906 1.00 94.25 90 GLU A CA 1
ATOM 746 C C . GLU A 1 90 ? 2.041 8.343 -2.719 1.00 94.25 90 GLU A C 1
ATOM 748 O O . GLU A 1 90 ? 3.024 8.177 -1.988 1.00 94.25 90 GLU A O 1
ATOM 753 N N . VAL A 1 91 ? 1.115 9.271 -2.458 1.00 95.44 91 VAL A N 1
ATOM 754 C CA . VAL A 1 91 ? 1.217 10.219 -1.338 1.00 95.44 91 VAL A CA 1
ATOM 755 C C . VAL A 1 91 ? 1.089 9.520 0.013 1.00 95.44 91 VAL A C 1
ATOM 757 O O . VAL A 1 91 ? 1.758 9.880 0.981 1.00 95.44 91 VAL A O 1
ATOM 760 N N . LEU A 1 92 ? 0.243 8.4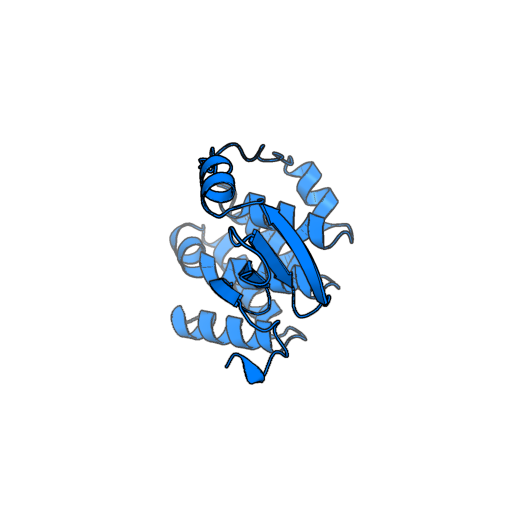95 0.123 1.00 96.12 92 LEU A N 1
ATOM 761 C CA . LEU A 1 92 ? 0.134 7.707 1.348 1.00 96.12 92 LEU A CA 1
ATOM 762 C C . LEU A 1 92 ? 1.478 7.052 1.684 1.00 96.12 92 LEU A C 1
ATOM 764 O O . LEU A 1 92 ? 1.922 7.131 2.833 1.00 96.12 92 LEU A O 1
ATOM 768 N N . LEU A 1 93 ? 2.140 6.440 0.700 1.00 94.06 93 LEU A N 1
ATOM 769 C CA . LEU A 1 93 ? 3.415 5.748 0.889 1.00 94.06 93 LEU A CA 1
ATOM 770 C C . LEU A 1 93 ? 4.580 6.713 1.138 1.00 94.06 93 LEU A C 1
ATOM 772 O O . LEU A 1 93 ? 5.498 6.369 1.887 1.00 94.06 93 LEU A O 1
ATOM 776 N N . SER A 1 94 ? 4.542 7.929 0.589 1.00 93.19 94 SER A N 1
ATOM 777 C CA . SER A 1 94 ? 5.576 8.947 0.825 1.00 93.19 94 SER A CA 1
ATOM 778 C C . SER A 1 94 ? 5.608 9.461 2.269 1.00 93.19 94 SER A C 1
ATOM 780 O O . SER A 1 94 ? 6.623 10.002 2.720 1.00 93.19 94 SER A O 1
ATOM 782 N N . TYR A 1 95 ? 4.494 9.313 2.991 1.00 94.00 95 TYR A N 1
ATOM 783 C CA . TYR A 1 95 ? 4.317 9.755 4.373 1.00 94.00 95 TYR A CA 1
ATOM 784 C C . TYR A 1 95 ? 4.469 8.638 5.416 1.00 94.00 95 TYR A C 1
ATOM 786 O O . TYR A 1 95 ? 4.365 8.924 6.606 1.00 94.00 95 TYR A O 1
ATOM 794 N N . GLN A 1 96 ? 4.769 7.395 5.019 1.00 92.50 96 GLN A N 1
ATOM 795 C CA . GLN A 1 96 ? 4.817 6.242 5.937 1.00 92.50 96 GLN A CA 1
ATOM 796 C C . GLN A 1 96 ? 5.851 6.348 7.075 1.00 92.50 96 GLN A C 1
ATOM 798 O O . GLN A 1 96 ? 5.727 5.647 8.076 1.00 92.50 96 GLN A O 1
ATOM 803 N N . ASP A 1 97 ? 6.851 7.219 6.916 1.00 90.94 97 ASP A N 1
ATOM 804 C CA . ASP A 1 97 ? 7.932 7.480 7.879 1.00 90.94 97 ASP A CA 1
ATOM 805 C C . ASP A 1 97 ? 7.888 8.915 8.437 1.00 90.94 97 ASP A C 1
ATOM 807 O O . ASP A 1 97 ? 8.903 9.481 8.839 1.00 90.94 97 ASP A O 1
ATOM 811 N N . THR A 1 98 ? 6.720 9.560 8.408 1.00 91.69 98 THR A N 1
ATOM 812 C CA . THR A 1 98 ? 6.544 10.899 8.982 1.00 91.69 98 THR A CA 1
ATOM 813 C C . THR A 1 98 ? 6.658 10.896 10.507 1.00 91.69 98 THR A C 1
ATOM 815 O O . THR A 1 98 ? 6.156 9.999 11.178 1.00 91.69 98 THR A O 1
ATOM 818 N N . GLU A 1 99 ? 7.250 11.955 11.066 1.00 91.38 99 GLU A N 1
ATOM 819 C CA . GLU A 1 99 ? 7.329 12.157 12.521 1.00 91.38 99 GLU A CA 1
ATOM 820 C C . GLU A 1 99 ? 5.954 12.461 13.148 1.00 91.38 99 GLU A C 1
ATOM 822 O O . GLU A 1 99 ? 5.734 12.214 14.331 1.00 91.38 99 GLU A O 1
ATOM 827 N N . ASP A 1 100 ? 5.003 12.982 12.363 1.00 94.12 100 ASP A N 1
ATOM 828 C CA . ASP A 1 100 ? 3.636 13.247 12.830 1.00 94.12 100 ASP A CA 1
ATOM 829 C C . ASP A 1 100 ? 2.741 12.012 12.654 1.00 94.12 100 ASP A C 1
ATOM 831 O O . ASP A 1 100 ? 1.879 11.944 11.770 1.00 94.12 100 ASP A O 1
ATOM 835 N N . ILE A 1 101 ? 3.002 11.010 13.495 1.00 94.69 101 ILE A N 1
ATOM 836 C CA . ILE A 1 101 ? 2.332 9.706 13.461 1.00 94.69 101 ILE A CA 1
ATOM 837 C C . ILE A 1 101 ? 0.822 9.846 13.705 1.00 94.69 101 ILE A C 1
ATOM 839 O O . ILE A 1 101 ? 0.030 9.163 13.058 1.00 94.69 101 ILE A O 1
ATOM 843 N N . GLU A 1 102 ? 0.396 10.734 14.612 1.00 95.81 102 GLU A N 1
ATOM 844 C CA . GLU A 1 102 ? -1.030 10.935 14.915 1.00 95.81 102 GLU A CA 1
ATOM 845 C C . GLU A 1 102 ? -1.791 11.450 13.688 1.00 95.81 102 GLU A C 1
ATOM 847 O O . GLU A 1 102 ? -2.827 10.885 13.323 1.00 95.81 102 GLU A O 1
ATOM 852 N N . TRP A 1 103 ? -1.253 12.470 13.007 1.00 96.44 103 TRP A N 1
ATOM 853 C CA . TRP A 1 103 ? -1.831 12.972 11.761 1.00 96.44 103 TRP A CA 1
ATOM 854 C C . TRP A 1 103 ? -1.895 11.877 10.696 1.00 96.44 103 TRP A C 1
ATOM 856 O O . TRP A 1 103 ? -2.934 11.701 10.058 1.00 96.44 103 TRP A O 1
ATOM 866 N N . TYR A 1 104 ? -0.818 11.109 10.528 1.00 97.19 104 TYR A N 1
ATOM 867 C CA . TYR A 1 104 ? -0.759 10.074 9.501 1.00 97.19 104 TYR A CA 1
ATOM 868 C C . TYR A 1 104 ? -1.765 8.950 9.750 1.00 97.19 104 TYR A C 1
ATOM 870 O O . TYR A 1 104 ? -2.545 8.612 8.858 1.00 97.19 104 TYR A O 1
ATOM 878 N N . LEU A 1 105 ? -1.840 8.438 10.982 1.00 98.06 105 LEU A N 1
ATOM 879 C CA . LEU A 1 105 ? -2.839 7.442 11.367 1.00 98.06 105 LEU A CA 1
ATOM 880 C C . LEU A 1 105 ? -4.266 7.977 11.185 1.00 98.06 105 LEU A C 1
ATOM 882 O O . LEU A 1 105 ? -5.148 7.226 10.770 1.00 98.06 105 LEU A O 1
ATOM 886 N N . ALA A 1 106 ? -4.516 9.266 11.433 1.00 97.81 106 ALA A N 1
ATOM 887 C CA . ALA A 1 106 ? -5.825 9.860 11.170 1.00 97.81 106 ALA A CA 1
ATOM 888 C C . ALA A 1 106 ? -6.189 9.826 9.672 1.00 97.81 106 ALA A C 1
ATOM 890 O O . ALA A 1 106 ? -7.343 9.548 9.332 1.00 97.81 106 ALA A O 1
ATOM 891 N N . LYS A 1 107 ? -5.221 10.046 8.768 1.00 98.25 107 LYS A N 1
ATOM 892 C CA . LYS A 1 107 ? -5.440 9.918 7.315 1.00 98.25 107 LYS A CA 1
ATOM 893 C C . LYS A 1 107 ? -5.631 8.470 6.887 1.00 98.25 107 LYS A C 1
ATOM 895 O O . LYS A 1 107 ? -6.575 8.188 6.153 1.00 98.25 107 LYS A O 1
ATOM 900 N N . LEU A 1 108 ? -4.828 7.541 7.404 1.00 98.44 108 LEU A N 1
ATOM 901 C CA . LEU A 1 108 ? -5.031 6.110 7.164 1.00 98.44 108 LEU A CA 1
ATOM 902 C C . LEU A 1 108 ? -6.429 5.661 7.611 1.00 98.44 108 LEU A C 1
ATOM 904 O O . LEU A 1 108 ? -7.114 4.967 6.864 1.00 98.44 108 LEU A O 1
ATOM 908 N N . LEU A 1 109 ? -6.893 6.111 8.785 1.00 98.62 109 LEU A N 1
ATOM 909 C CA . LEU A 1 109 ? -8.235 5.811 9.289 1.00 98.62 109 LEU A CA 1
ATOM 910 C C . LEU A 1 109 ? -9.325 6.299 8.338 1.00 98.62 109 LEU A C 1
ATOM 912 O O . LEU A 1 109 ? -10.225 5.525 8.014 1.00 98.62 109 LEU A O 1
ATOM 916 N N . GLN A 1 110 ? -9.230 7.537 7.855 1.00 98.06 110 GLN A N 1
ATOM 917 C CA . GLN A 1 110 ? -10.151 8.065 6.847 1.00 98.06 110 GLN A CA 1
ATOM 918 C C . GLN A 1 110 ? -10.160 7.190 5.582 1.00 98.06 110 GLN A C 1
ATOM 920 O O . GLN A 1 110 ? -11.224 6.855 5.061 1.00 98.06 110 GLN A O 1
ATOM 925 N N . LEU A 1 111 ? -8.983 6.787 5.102 1.00 98.50 111 LEU A N 1
ATOM 926 C CA . LEU A 1 111 ? -8.838 6.021 3.864 1.00 98.50 111 LEU A CA 1
ATOM 927 C C . LEU A 1 111 ? -9.305 4.561 3.987 1.00 98.50 111 LEU A C 1
ATOM 929 O O . LEU A 1 111 ? -9.604 3.946 2.964 1.00 98.50 111 LEU A O 1
ATOM 933 N N . THR A 1 112 ? -9.496 4.023 5.201 1.00 98.56 112 THR A N 1
ATOM 934 C CA . THR A 1 112 ? -10.133 2.699 5.385 1.00 98.56 112 THR A CA 1
ATOM 935 C C . THR A 1 112 ? -11.560 2.620 4.845 1.00 98.56 112 THR A C 1
ATOM 937 O O . THR A 1 112 ? -12.052 1.528 4.573 1.00 98.56 112 THR A O 1
ATOM 940 N N . GLU A 1 113 ? -12.239 3.755 4.672 1.00 97.00 113 GLU A N 1
ATOM 941 C CA . GLU A 1 113 ? -13.603 3.814 4.136 1.00 97.00 113 GLU A CA 1
ATOM 942 C C . GLU A 1 113 ? -13.643 4.218 2.654 1.00 97.00 113 GLU A C 1
ATOM 944 O O . GLU A 1 113 ? -14.724 4.357 2.075 1.00 97.00 113 GLU A O 1
ATOM 949 N N . HIS A 1 114 ? -12.479 4.388 2.017 1.00 97.88 114 HIS A N 1
ATOM 950 C CA . HIS A 1 114 ? -12.398 4.824 0.629 1.00 97.88 114 HIS A CA 1
ATOM 951 C C . HIS A 1 114 ? -13.061 3.814 -0.326 1.00 97.88 114 HIS A C 1
ATOM 953 O O . HIS A 1 114 ? -13.033 2.597 -0.123 1.00 97.88 114 HIS A O 1
ATOM 959 N N . SER A 1 115 ? -13.676 4.316 -1.399 1.00 96.69 115 SER A N 1
ATOM 960 C CA . SER A 1 115 ? -14.414 3.511 -2.384 1.00 96.69 115 SER A CA 1
ATOM 961 C C . SER A 1 115 ? -13.504 2.530 -3.139 1.00 96.69 115 SER A C 1
ATOM 963 O O . SER A 1 115 ? -13.867 1.361 -3.313 1.00 96.69 115 SER A O 1
ATOM 965 N N . SER A 1 116 ? -12.313 2.989 -3.531 1.00 97.69 116 SER A N 1
ATOM 966 C CA . SER A 1 116 ? -11.283 2.196 -4.216 1.00 97.69 116 SER A CA 1
ATOM 967 C C . SER A 1 116 ? -10.748 1.059 -3.350 1.00 97.69 116 SER A C 1
ATOM 969 O O . SER A 1 116 ? -10.408 1.265 -2.187 1.00 97.69 116 SER A O 1
ATOM 971 N N . LEU A 1 117 ? -10.650 -0.139 -3.934 1.00 97.44 117 LEU A N 1
ATOM 972 C CA . LEU A 1 117 ? -9.956 -1.268 -3.316 1.00 97.44 117 LEU A CA 1
ATOM 973 C C . LEU A 1 117 ? -8.452 -0.995 -3.178 1.00 97.44 117 LEU A C 1
ATOM 975 O O . LEU A 1 117 ? -7.927 -1.228 -2.097 1.00 97.44 117 LEU A O 1
ATOM 979 N N . LEU A 1 118 ? -7.813 -0.445 -4.216 1.00 96.88 118 LEU A N 1
ATOM 980 C CA . LEU A 1 118 ? -6.374 -0.159 -4.249 1.00 96.88 118 LEU A CA 1
ATOM 981 C C . LEU A 1 118 ? -5.958 0.726 -3.071 1.00 96.88 118 LEU A C 1
ATOM 983 O O . LEU A 1 118 ? -5.036 0.396 -2.336 1.00 96.88 118 LEU A O 1
ATOM 987 N N . VAL A 1 119 ? -6.717 1.793 -2.810 1.00 98.31 119 VAL A N 1
ATOM 988 C CA . VAL A 1 119 ? -6.452 2.686 -1.670 1.00 98.31 119 VAL A CA 1
ATOM 989 C C . VAL A 1 119 ? -6.549 1.941 -0.334 1.00 98.31 119 VAL A C 1
ATOM 991 O O . VAL A 1 119 ? -5.704 2.123 0.539 1.00 98.31 119 VAL A O 1
ATOM 994 N N . ARG A 1 120 ? -7.557 1.077 -0.155 1.00 98.50 120 ARG A N 1
ATOM 995 C CA . ARG A 1 120 ? -7.712 0.311 1.094 1.00 98.50 120 ARG A CA 1
ATOM 996 C C . ARG A 1 120 ? -6.639 -0.770 1.252 1.00 98.50 120 ARG A C 1
ATOM 998 O O . ARG A 1 120 ? -6.225 -1.030 2.378 1.00 98.50 120 ARG A O 1
ATOM 1005 N N . GLU A 1 121 ? -6.176 -1.369 0.156 1.00 98.25 121 GLU A N 1
ATOM 1006 C CA . GLU A 1 121 ? -5.046 -2.308 0.144 1.00 98.25 121 GLU A CA 1
ATOM 1007 C C . GLU A 1 121 ? -3.730 -1.603 0.489 1.00 98.25 121 GLU A C 1
ATOM 1009 O O . GLU A 1 121 ? -2.969 -2.127 1.297 1.00 98.25 121 GLU A O 1
ATOM 1014 N N . ALA A 1 122 ? -3.505 -0.382 -0.005 1.00 98.12 122 ALA A N 1
ATOM 1015 C CA . ALA A 1 122 ? -2.350 0.428 0.381 1.00 98.12 122 ALA A CA 1
ATOM 1016 C C . ALA A 1 122 ? -2.347 0.736 1.891 1.00 98.12 122 ALA A C 1
ATOM 1018 O O . ALA A 1 122 ? -1.327 0.566 2.562 1.00 98.12 122 ALA A O 1
ATOM 1019 N N . VAL A 1 123 ? -3.503 1.109 2.460 1.00 98.62 123 VAL A N 1
ATOM 1020 C CA . VAL A 1 123 ? -3.639 1.289 3.918 1.00 98.62 123 VAL A CA 1
ATOM 1021 C C . VAL A 1 123 ? -3.352 -0.023 4.655 1.00 98.62 123 VAL A C 1
ATOM 1023 O O . VAL A 1 123 ? -2.605 -0.016 5.632 1.00 98.62 123 VAL A O 1
ATOM 1026 N N . ALA A 1 124 ? -3.921 -1.147 4.203 1.00 98.56 124 ALA A N 1
ATOM 1027 C CA . ALA A 1 124 ? -3.702 -2.454 4.821 1.00 98.56 124 ALA A CA 1
ATOM 1028 C C . ALA A 1 124 ? -2.221 -2.849 4.817 1.00 98.56 124 ALA A C 1
ATOM 1030 O O . ALA A 1 124 ? -1.712 -3.224 5.869 1.00 98.56 124 ALA A O 1
ATOM 1031 N N . SER A 1 125 ? -1.530 -2.641 3.695 1.00 97.62 125 SER A N 1
ATOM 1032 C CA . SER A 1 125 ? -0.103 -2.915 3.544 1.00 97.62 125 SER A CA 1
ATOM 1033 C C . SER A 1 125 ? 0.750 -2.097 4.518 1.00 97.62 125 SER A C 1
ATOM 1035 O O . SER A 1 125 ? 1.619 -2.648 5.198 1.00 97.62 125 SER A O 1
ATOM 1037 N N . VAL A 1 126 ? 0.463 -0.796 4.666 1.00 98.06 126 VAL A N 1
ATOM 1038 C CA . VAL A 1 126 ? 1.154 0.044 5.657 1.00 98.06 126 VAL A CA 1
ATOM 1039 C C . VAL A 1 126 ? 0.934 -0.488 7.069 1.00 98.06 126 VAL A C 1
ATOM 1041 O O . VAL A 1 126 ? 1.891 -0.601 7.831 1.00 98.06 126 VAL A O 1
ATOM 1044 N N . ILE A 1 127 ? -0.297 -0.864 7.424 1.00 98.12 127 ILE A N 1
ATOM 1045 C CA . ILE A 1 127 ? -0.585 -1.452 8.737 1.00 98.12 127 ILE A CA 1
ATOM 1046 C C . ILE A 1 127 ? 0.146 -2.787 8.917 1.00 98.12 127 ILE A C 1
ATOM 1048 O O . ILE A 1 127 ? 0.794 -2.976 9.946 1.00 98.12 127 ILE A O 1
ATOM 1052 N N . GLY A 1 128 ? 0.118 -3.680 7.929 1.00 96.56 128 GLY A N 1
ATOM 1053 C CA . GLY A 1 128 ? 0.804 -4.971 7.975 1.00 96.56 128 GLY A CA 1
ATOM 1054 C C . GLY A 1 128 ? 2.303 -4.839 8.250 1.00 96.56 128 GLY A C 1
ATOM 1055 O O . GLY A 1 128 ? 2.852 -5.587 9.054 1.00 96.56 128 GLY A O 1
ATOM 1056 N N . VAL A 1 129 ? 2.953 -3.837 7.652 1.00 95.12 129 VAL A N 1
ATOM 1057 C CA . VAL A 1 129 ? 4.402 -3.624 7.787 1.00 95.12 129 VAL A CA 1
ATOM 1058 C C . VAL A 1 129 ? 4.777 -2.788 9.017 1.00 95.12 129 VAL A C 1
ATOM 1060 O O . VAL A 1 129 ? 5.817 -3.029 9.628 1.00 95.12 129 VAL A O 1
ATOM 1063 N N . LYS A 1 130 ? 3.971 -1.786 9.388 1.00 96.19 130 LYS A N 1
ATOM 1064 C CA . LYS A 1 130 ? 4.350 -0.760 10.381 1.00 96.19 130 LYS A CA 1
ATOM 1065 C C . LYS A 1 130 ? 3.655 -0.901 11.737 1.00 96.19 130 LYS A C 1
ATOM 1067 O O . LYS A 1 130 ? 3.923 -0.085 12.616 1.00 96.19 130 LYS A O 1
ATOM 1072 N N . THR A 1 131 ? 2.801 -1.908 11.955 1.00 96.81 131 THR A N 1
ATOM 1073 C CA . THR A 1 131 ? 2.076 -2.057 13.237 1.00 96.81 131 THR A CA 1
ATOM 1074 C C . THR A 1 131 ? 3.015 -2.063 14.445 1.00 96.81 131 THR A C 1
ATOM 1076 O O . THR A 1 131 ? 2.770 -1.314 15.385 1.00 96.81 131 THR A O 1
ATOM 1079 N N . GLU A 1 132 ? 4.114 -2.824 14.419 1.00 95.94 132 GLU A N 1
ATOM 1080 C CA . GLU A 1 132 ? 5.089 -2.845 15.526 1.00 95.94 132 GLU A CA 1
ATOM 1081 C C . GLU A 1 132 ? 5.653 -1.458 15.838 1.00 95.94 132 GLU A C 1
ATOM 1083 O O . GLU A 1 132 ? 5.680 -1.040 16.995 1.00 95.94 132 GLU A O 1
ATOM 1088 N N . TYR A 1 133 ? 6.047 -0.725 14.793 1.00 95.00 133 TYR A N 1
ATOM 1089 C CA . TYR A 1 133 ? 6.556 0.636 14.918 1.00 95.00 133 TYR A CA 1
ATOM 1090 C C . TYR A 1 133 ? 5.509 1.551 15.558 1.00 95.00 133 TYR A C 1
ATOM 1092 O O . TYR A 1 133 ? 5.805 2.242 16.531 1.00 95.00 133 TYR A O 1
ATOM 1100 N N . PHE A 1 134 ? 4.260 1.509 15.084 1.00 96.06 134 PHE A N 1
ATOM 1101 C CA . PHE A 1 134 ? 3.198 2.328 15.660 1.00 96.06 134 PHE A CA 1
ATOM 1102 C C . PHE A 1 134 ? 2.886 1.953 17.111 1.00 96.06 134 PHE A C 1
ATOM 1104 O O . PHE A 1 134 ? 2.626 2.849 17.909 1.00 96.06 134 PHE A O 1
ATOM 1111 N N . LEU A 1 135 ? 2.936 0.675 17.487 1.00 95.25 135 LEU A N 1
ATOM 1112 C CA . LEU A 1 135 ? 2.712 0.259 18.874 1.00 95.25 135 LEU A CA 1
ATOM 1113 C C . LEU A 1 135 ? 3.791 0.782 19.830 1.00 95.25 135 LEU A C 1
ATOM 1115 O O . LEU A 1 135 ? 3.483 1.056 20.988 1.00 95.25 135 LEU A O 1
ATOM 1119 N N . TYR A 1 136 ? 5.031 0.917 19.358 1.00 94.25 136 TYR A N 1
ATOM 1120 C CA . TYR A 1 136 ? 6.164 1.303 20.198 1.00 94.25 136 TYR A CA 1
ATOM 1121 C C . TYR A 1 136 ? 6.417 2.818 20.228 1.00 94.25 136 TYR A C 1
ATOM 1123 O O . TYR A 1 136 ? 6.727 3.368 21.284 1.00 94.25 136 TYR A O 1
ATOM 1131 N N . GLU A 1 137 ? 6.265 3.500 19.091 1.00 92.81 137 GLU A N 1
ATOM 1132 C CA . GLU A 1 137 ? 6.647 4.912 18.932 1.00 92.81 137 GLU A CA 1
ATOM 1133 C C . GLU A 1 137 ? 5.466 5.887 19.062 1.00 92.81 137 GLU A C 1
ATOM 1135 O O . GLU A 1 137 ? 5.663 7.092 19.233 1.00 92.81 137 GLU A O 1
ATOM 1140 N N . SER A 1 138 ? 4.221 5.403 18.992 1.00 90.12 138 SER A N 1
ATOM 1141 C CA . SER A 1 138 ? 3.062 6.297 19.029 1.00 90.12 138 SER A CA 1
ATOM 1142 C C . SER A 1 138 ? 2.641 6.665 20.456 1.00 90.12 138 SER A C 1
ATOM 1144 O O . SER A 1 138 ? 2.638 5.815 21.348 1.00 90.12 138 SER A O 1
ATOM 1146 N N . PRO A 1 139 ? 2.161 7.900 20.689 1.00 87.62 139 PRO A N 1
ATOM 1147 C CA . PRO A 1 139 ? 1.525 8.249 21.953 1.00 87.62 139 PRO A CA 1
ATOM 1148 C C . PRO A 1 139 ? 0.176 7.520 22.117 1.00 87.62 139 PRO A C 1
ATOM 1150 O O . PRO A 1 139 ? -0.482 7.155 21.145 1.00 87.62 139 PRO A O 1
ATOM 1153 N N . GLU A 1 140 ? -0.293 7.367 23.358 1.00 87.44 140 GLU A N 1
ATOM 1154 C CA . GLU A 1 140 ? -1.561 6.687 23.703 1.00 87.44 140 GLU A CA 1
ATOM 1155 C C . GLU A 1 140 ? -2.791 7.072 22.840 1.00 87.44 140 GLU A C 1
ATOM 1157 O O . GLU A 1 140 ? -3.544 6.181 22.436 1.00 87.44 140 GLU A O 1
ATOM 1162 N N . PRO A 1 141 ? -3.041 8.356 22.499 1.00 88.44 141 PRO A N 1
ATOM 1163 C CA . PRO A 1 141 ? -4.153 8.723 21.618 1.00 88.44 141 PRO A CA 1
ATOM 1164 C C . PRO A 1 141 ? -4.076 8.061 20.236 1.00 88.44 141 PRO A C 1
ATOM 1166 O O . PRO A 1 141 ? -5.089 7.573 19.732 1.00 88.44 141 PRO A O 1
ATOM 1169 N N . SER A 1 142 ? -2.877 7.968 19.664 1.00 93.62 142 SER A N 1
ATOM 1170 C CA . SER A 1 142 ? -2.619 7.363 18.357 1.00 93.62 142 SER A CA 1
ATOM 1171 C C . SER A 1 142 ? -2.884 5.857 18.346 1.00 93.62 142 SER A C 1
ATOM 1173 O O . SER A 1 142 ? -3.384 5.335 17.351 1.00 93.62 142 SER A O 1
ATOM 1175 N N . LEU A 1 143 ? -2.665 5.157 19.465 1.00 94.75 143 LEU A N 1
ATOM 1176 C CA . LEU A 1 143 ? -2.990 3.728 19.583 1.00 94.75 143 LEU A CA 1
ATOM 1177 C C . LEU A 1 143 ? -4.498 3.463 19.454 1.00 94.75 143 LEU A C 1
ATOM 1179 O O . LEU A 1 143 ? -4.918 2.425 18.937 1.00 94.75 143 LEU A O 1
ATOM 1183 N N . LYS A 1 144 ? -5.347 4.411 19.873 1.00 95.38 144 LYS A N 1
ATOM 1184 C CA . LYS A 1 144 ? -6.800 4.312 19.648 1.00 95.38 144 LYS A CA 1
ATOM 1185 C C . LYS A 1 144 ? -7.149 4.450 18.170 1.00 95.38 144 LYS A C 1
ATOM 1187 O O . LYS A 1 144 ? -8.040 3.744 17.699 1.00 95.38 144 LYS A O 1
ATOM 1192 N N . ILE A 1 145 ? -6.448 5.326 17.450 1.00 98.06 145 ILE A N 1
ATOM 1193 C CA . ILE A 1 145 ? -6.623 5.505 16.004 1.00 98.06 145 ILE A CA 1
ATOM 1194 C C . ILE A 1 145 ? -6.179 4.234 15.276 1.00 98.06 145 ILE A C 1
ATOM 1196 O O . ILE A 1 145 ? -6.959 3.695 14.494 1.00 98.06 145 ILE A O 1
ATOM 1200 N N . LEU A 1 146 ? -5.001 3.694 15.611 1.00 97.88 146 LEU A N 1
ATOM 1201 C CA . LEU A 1 146 ? -4.484 2.434 15.068 1.00 97.88 146 LEU A CA 1
ATOM 1202 C C . LEU A 1 146 ? -5.485 1.282 15.231 1.00 97.88 146 LEU A C 1
ATOM 1204 O O . LEU A 1 146 ? -5.828 0.605 14.262 1.00 97.88 146 LEU A O 1
ATOM 1208 N N . ASN A 1 147 ? -6.034 1.112 16.436 1.00 96.56 147 ASN A N 1
ATOM 1209 C CA . ASN A 1 147 ? -7.075 0.116 16.689 1.00 96.56 147 ASN A CA 1
ATOM 1210 C C . ASN A 1 147 ? -8.347 0.366 15.864 1.00 96.56 147 ASN A C 1
ATOM 1212 O O . ASN A 1 147 ? -9.000 -0.581 15.422 1.00 96.56 147 ASN A O 1
ATOM 1216 N N . GLY A 1 148 ? -8.710 1.629 15.635 1.00 97.94 148 GLY A N 1
ATOM 1217 C CA . GLY A 1 148 ? -9.791 2.006 14.724 1.00 97.94 148 GLY A CA 1
ATOM 1218 C C . GLY A 1 148 ? -9.537 1.525 13.294 1.00 97.94 148 GLY A C 1
ATOM 1219 O O . GLY A 1 148 ? -10.411 0.883 12.708 1.00 97.94 148 GLY A O 1
ATOM 1220 N N . ILE A 1 149 ? -8.327 1.756 12.774 1.00 98.62 149 ILE A N 1
ATOM 1221 C CA . ILE A 1 149 ? -7.908 1.345 11.425 1.00 98.62 149 ILE A CA 1
ATOM 1222 C C . ILE A 1 149 ? -8.010 -0.175 11.290 1.00 98.62 149 ILE A C 1
ATOM 1224 O O . ILE A 1 149 ? -8.735 -0.681 10.432 1.00 98.62 149 ILE A O 1
ATOM 1228 N N . ILE A 1 150 ? -7.349 -0.905 12.192 1.00 98.44 150 ILE A N 1
ATOM 1229 C CA . ILE A 1 150 ? -7.315 -2.372 12.200 1.00 98.44 150 ILE A CA 1
ATOM 1230 C C . ILE A 1 150 ? -8.736 -2.949 12.271 1.00 98.44 150 ILE A C 1
ATOM 1232 O O . ILE A 1 150 ? -9.065 -3.912 11.572 1.00 98.44 150 ILE A O 1
ATOM 1236 N N . ASN A 1 151 ? -9.620 -2.362 13.081 1.00 98.06 151 ASN A N 1
ATOM 1237 C CA . ASN A 1 151 ? -11.006 -2.814 13.189 1.00 98.06 151 ASN A CA 1
ATOM 1238 C C . ASN A 1 151 ? -11.847 -2.508 11.948 1.00 98.06 151 ASN A C 1
ATOM 1240 O O . ASN A 1 151 ? -12.727 -3.305 11.611 1.00 98.06 151 ASN A O 1
ATOM 1244 N N . ASN A 1 152 ? -11.619 -1.384 11.272 1.00 98.56 152 ASN A N 1
ATOM 1245 C CA . ASN A 1 152 ? -12.278 -1.081 10.004 1.00 98.56 152 ASN A CA 1
ATOM 1246 C C . ASN A 1 152 ? -11.838 -2.064 8.917 1.00 98.56 152 ASN A C 1
ATOM 1248 O O . ASN A 1 152 ? -12.688 -2.738 8.333 1.00 98.56 152 ASN A O 1
ATOM 1252 N N . LEU A 1 153 ? -10.531 -2.258 8.745 1.00 98.56 153 LEU A N 1
ATOM 1253 C CA . LEU A 1 153 ? -9.974 -3.189 7.761 1.00 98.56 153 LEU A CA 1
ATOM 1254 C C . LEU A 1 153 ? -10.333 -4.660 8.059 1.00 98.56 153 LEU A C 1
ATOM 1256 O O . LEU A 1 153 ? -10.624 -5.434 7.150 1.00 98.56 153 LEU A O 1
ATOM 1260 N N . SER A 1 154 ? -10.448 -5.053 9.334 1.00 98.31 154 SER A N 1
ATOM 1261 C CA . SER A 1 154 ? -10.946 -6.389 9.726 1.00 98.31 154 SER A CA 1
ATOM 1262 C C . SER A 1 154 ? -12.376 -6.670 9.239 1.00 98.31 154 SER A C 1
ATOM 1264 O O . SER A 1 154 ? -12.803 -7.825 9.172 1.00 98.31 154 SER A O 1
ATOM 1266 N N . ARG A 1 155 ? -13.140 -5.617 8.931 1.00 98.12 155 ARG A N 1
ATOM 1267 C CA . ARG A 1 155 ? -14.516 -5.669 8.424 1.00 98.12 155 ARG A CA 1
ATOM 1268 C C . ARG A 1 155 ? -14.603 -5.252 6.952 1.00 98.12 155 ARG A C 1
ATOM 1270 O O . ARG A 1 155 ? -15.715 -5.090 6.450 1.00 98.12 155 ARG A O 1
ATOM 1277 N N . ASP A 1 156 ? -13.466 -5.104 6.266 1.00 98.50 156 ASP A N 1
ATOM 1278 C CA . ASP A 1 156 ? -13.418 -4.701 4.860 1.00 98.50 156 ASP A CA 1
ATOM 1279 C C . ASP A 1 156 ? -14.203 -5.672 3.971 1.00 98.50 156 ASP A C 1
ATOM 1281 O O . ASP A 1 156 ? -14.404 -6.838 4.311 1.00 98.50 156 ASP A O 1
ATOM 1285 N N . LYS A 1 157 ? -14.627 -5.217 2.792 1.00 96.44 157 LYS A N 1
ATOM 1286 C CA . LYS A 1 157 ? -15.281 -6.054 1.779 1.00 96.44 157 LYS A CA 1
ATOM 1287 C C . LYS A 1 157 ? -14.301 -7.059 1.156 1.00 96.44 157 LYS A C 1
ATOM 1289 O O . LYS A 1 157 ? -14.710 -8.184 0.854 1.00 96.44 157 LYS A O 1
ATOM 1294 N N . SER A 1 158 ? -13.022 -6.703 1.024 1.00 97.88 158 SER A N 1
ATOM 1295 C CA . SER A 1 158 ? -11.961 -7.577 0.510 1.00 97.88 158 SER A CA 1
ATOM 1296 C C . SER A 1 158 ? -11.618 -8.690 1.496 1.00 97.88 158 SER A C 1
ATOM 1298 O O . SER A 1 158 ? -11.423 -8.460 2.688 1.00 97.88 158 SER A O 1
ATOM 1300 N N . LYS A 1 159 ? -11.549 -9.931 1.004 1.00 97.38 159 LYS A N 1
ATOM 1301 C CA . LYS A 1 159 ? -11.140 -11.079 1.825 1.00 97.38 159 LYS A CA 1
ATOM 1302 C C . LYS A 1 159 ? -9.650 -11.031 2.158 1.00 97.38 159 LYS A C 1
ATOM 1304 O O . LYS A 1 159 ? -9.290 -11.476 3.244 1.00 97.38 159 LYS A O 1
ATOM 1309 N N . ASP A 1 160 ? -8.826 -10.517 1.251 1.00 96.81 160 ASP A N 1
ATOM 1310 C CA . ASP A 1 160 ? -7.377 -10.463 1.431 1.00 96.81 160 ASP A CA 1
ATOM 1311 C C . ASP A 1 160 ? -7.000 -9.465 2.528 1.00 96.81 160 ASP A C 1
ATOM 1313 O O . ASP A 1 160 ? -6.332 -9.867 3.477 1.00 96.81 160 ASP A O 1
ATOM 1317 N N . ILE A 1 161 ? -7.582 -8.258 2.512 1.00 98.38 161 ILE A N 1
ATOM 1318 C CA . ILE A 1 161 ? -7.434 -7.277 3.604 1.00 98.38 161 ILE A CA 1
ATOM 1319 C C . ILE A 1 161 ? -7.860 -7.889 4.947 1.00 98.38 161 ILE A C 1
ATOM 1321 O O . ILE A 1 161 ? -7.142 -7.806 5.941 1.00 98.38 161 ILE A O 1
ATOM 1325 N N . ARG A 1 162 ? -9.020 -8.562 4.999 1.00 98.50 162 ARG A N 1
ATOM 1326 C CA . ARG A 1 162 ? -9.478 -9.204 6.244 1.00 98.50 162 ARG A CA 1
ATOM 1327 C C . ARG A 1 162 ? -8.534 -10.307 6.732 1.00 98.50 162 ARG A C 1
ATOM 1329 O O . ARG A 1 162 ? -8.433 -10.506 7.940 1.00 98.50 162 ARG A O 1
ATOM 1336 N N . ARG A 1 163 ? -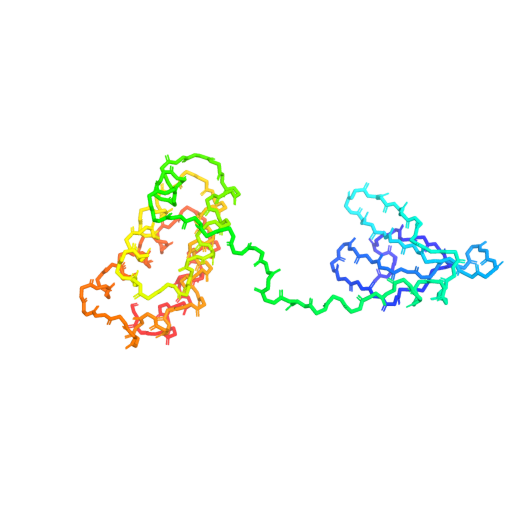7.895 -11.056 5.824 1.00 97.19 163 ARG A N 1
ATOM 1337 C CA . ARG A 1 163 ? -6.903 -12.086 6.177 1.00 97.19 163 ARG A CA 1
ATOM 1338 C C . ARG A 1 163 ? -5.659 -11.433 6.771 1.00 97.19 163 ARG A C 1
ATOM 1340 O O . ARG A 1 163 ? -5.254 -11.836 7.852 1.00 97.19 163 ARG A O 1
ATOM 1347 N N . GLU A 1 164 ? -5.122 -10.414 6.114 1.00 97.31 164 GLU A N 1
ATOM 1348 C CA . GLU A 1 164 ? -3.943 -9.682 6.586 1.00 97.31 164 GLU A CA 1
ATOM 1349 C C . GLU A 1 164 ? -4.179 -9.076 7.976 1.00 97.31 164 GLU A C 1
ATOM 1351 O O . GLU A 1 164 ? -3.390 -9.278 8.893 1.00 97.31 164 GLU A O 1
ATOM 1356 N N . MET A 1 165 ? -5.336 -8.445 8.207 1.00 98.31 165 MET A N 1
ATOM 1357 C CA . MET A 1 165 ? -5.662 -7.902 9.533 1.00 98.31 165 MET A CA 1
ATOM 1358 C C . MET A 1 165 ? -5.815 -8.975 10.615 1.00 98.31 165 MET A C 1
ATOM 1360 O O . MET A 1 165 ? -5.597 -8.692 11.792 1.00 98.31 165 MET A O 1
ATOM 1364 N N . LYS A 1 166 ? -6.190 -10.207 10.247 1.00 96.75 166 LYS A N 1
ATOM 1365 C CA . LYS A 1 166 ? -6.207 -11.336 11.185 1.00 96.75 166 LYS A CA 1
ATOM 1366 C C . LYS A 1 166 ? -4.785 -11.699 11.613 1.00 96.75 166 LYS A C 1
ATOM 1368 O O . LYS A 1 166 ? -4.567 -11.918 12.797 1.00 96.75 166 LYS A O 1
ATOM 1373 N N . GLU A 1 167 ? -3.850 -11.734 10.669 1.00 96.69 167 GLU A N 1
ATOM 1374 C CA . GLU A 1 167 ? -2.434 -12.024 10.927 1.00 96.69 167 GLU A CA 1
ATOM 1375 C C . GLU A 1 167 ? -1.808 -10.941 11.815 1.00 96.69 167 GLU A C 1
ATOM 1377 O O . GLU A 1 167 ? -1.183 -11.270 12.819 1.00 96.69 167 GLU A O 1
ATOM 1382 N N . VAL A 1 168 ? -2.084 -9.660 11.536 1.00 96.94 168 VAL A N 1
ATOM 1383 C CA . VAL A 1 168 ? -1.647 -8.533 12.382 1.00 96.94 168 VAL A CA 1
ATOM 1384 C C . VAL A 1 168 ? -2.164 -8.674 13.818 1.00 96.94 168 VAL A C 1
ATOM 1386 O O . VAL A 1 168 ? -1.397 -8.546 14.769 1.00 96.94 168 VAL A O 1
ATOM 1389 N N . LYS A 1 169 ? -3.456 -8.976 14.000 1.00 96.50 169 LYS A N 1
ATOM 1390 C CA . LYS A 1 169 ? -4.041 -9.162 15.340 1.00 96.50 169 LYS A CA 1
ATOM 1391 C C . LYS A 1 169 ? -3.425 -10.328 16.102 1.00 96.50 169 LYS A C 1
ATOM 1393 O O . LYS A 1 169 ? -3.153 -10.202 17.289 1.00 96.50 169 LYS A O 1
ATOM 1398 N N . GLU A 1 170 ? -3.202 -11.448 15.419 1.00 95.88 170 GLU A N 1
ATOM 1399 C CA . GLU A 1 170 ? -2.575 -12.637 16.005 1.00 95.88 170 GLU A CA 1
ATOM 1400 C C . GLU A 1 170 ? -1.110 -12.391 16.378 1.00 95.88 170 GLU A C 1
ATOM 1402 O O . GLU A 1 170 ? -0.642 -12.921 17.379 1.00 95.88 170 GLU A O 1
ATOM 1407 N N . GLN A 1 171 ? -0.391 -11.586 15.595 1.00 96.06 171 GLN A N 1
ATOM 1408 C CA . GLN A 1 171 ? 1.017 -11.290 15.839 1.00 96.06 171 GLN A CA 1
ATOM 1409 C C . GLN A 1 171 ? 1.236 -10.343 17.026 1.00 96.06 171 GLN A C 1
ATOM 1411 O O . GLN A 1 171 ? 2.223 -10.501 17.745 1.00 96.06 171 GLN A O 1
ATOM 1416 N N . TYR A 1 172 ? 0.349 -9.364 17.220 1.00 94.00 172 TYR A N 1
ATOM 1417 C CA . TYR A 1 172 ? 0.530 -8.291 18.206 1.00 94.00 172 TYR A CA 1
ATOM 1418 C C . TYR A 1 172 ? -0.490 -8.306 19.357 1.00 94.00 172 TYR A C 1
ATOM 1420 O O . TYR A 1 172 ? -0.536 -7.353 20.132 1.00 94.00 172 TYR A O 1
ATOM 1428 N N . ASP A 1 173 ? -1.290 -9.370 19.481 1.00 90.31 173 ASP A N 1
ATOM 1429 C CA . ASP A 1 173 ? -2.320 -9.548 20.517 1.00 90.31 173 ASP A CA 1
ATOM 1430 C C . ASP A 1 173 ? -3.350 -8.387 20.582 1.00 90.31 173 ASP A C 1
ATOM 1432 O O . ASP A 1 173 ? -3.696 -7.903 21.667 1.00 90.31 173 ASP A O 1
ATOM 1436 N N . LEU A 1 174 ? -3.848 -7.941 19.414 1.00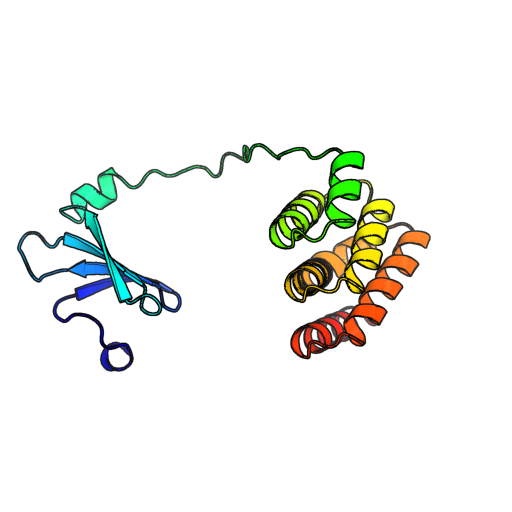 86.50 174 LEU A N 1
ATOM 1437 C CA . LEU A 1 174 ? -4.790 -6.809 19.237 1.00 86.50 174 LEU A CA 1
ATOM 1438 C C . LEU A 1 174 ? -6.261 -7.208 19.002 1.00 86.50 174 LEU A C 1
ATOM 1440 O O . LEU A 1 174 ? -6.536 -8.223 18.319 1.00 86.50 174 LEU A O 1
#

pLDDT: mean 89.49, std 13.94, range [37.62, 98.62]

Secondary structure (DSSP, 8-state):
-GGGTTPPSSEEEEEEETTEEEEEETTSSSPEEEEEETTTTEEEEEESSHHHHHHH-------S-S------HHHHHHHHTS--HHHHHHHHHHTTT-S-HHHHHHHHHHHTT-S-HHHHHHHHHHHHHHHHHHHHHS-HHHHHHHHHHHHHHTT-S-HHHHHHHHHHHHHHT-